Protein AF-A0A4P0YGJ5-F1 (afdb_monomer_lite)

pLDDT: mean 91.71, std 7.84, range [53.47, 97.94]

Sequence (73 aa):
MNNILAAIDAANNGYSYFPFSLERFCTHGITDQDRLDTLSTQEMKVFRYILSGVDYTTIGSKMNISNKTVSNL

Secondary structure (DSSP, 8-state):
--HHHHHHHHHHTT-------THHHH--S--HHHHHHTS-HHHHHHHHHHHTT--HHHHHHHHTS-HHHHHT-

Radius of gyration: 17.05 Å; chains: 1; bounding box: 33×36×37 Å

Foldseek 3Di:
DCQVVVQVVCVVVVHHRDDDDPCVVPDDDCDVVNVLVPDDPLRNQLVVCVVVVHDLVVSCVVVVHDSVVSVVD

InterPro domains:
  IPR000792 Transcription regulator LuxR, C-terminal [PF00196] (37-71)
  IPR000792 Transcription regulator LuxR, C-terminal [PS50043] (32-73)
  IPR016032 Signal transduction response regulator, C-terminal effector [SSF46894] (28-72)
  IPR036388 Winged helix-like DNA-binding domain superfamily [G3DSA:1.10.10.10] (6-73)

Structure (mmCIF, N/CA/C/O backbone):
data_AF-A0A4P0YGJ5-F1
#
_entry.id   AF-A0A4P0YGJ5-F1
#
loop_
_atom_site.group_PDB
_atom_site.id
_atom_site.type_symbol
_atom_site.label_atom_id
_atom_site.label_alt_id
_atom_site.label_comp_id
_atom_site.label_asym_id
_atom_site.label_entity_id
_atom_site.label_seq_id
_atom_site.pdbx_PDB_ins_code
_atom_site.Cartn_x
_atom_site.Cartn_y
_atom_site.Cartn_z
_atom_site.occupancy
_atom_site.B_iso_or_equiv
_atom_site.auth_seq_id
_atom_site.auth_comp_id
_atom_site.auth_asym_id
_atom_site.auth_atom_id
_atom_site.pdbx_PDB_model_num
ATOM 1 N N . MET A 1 1 ? -5.273 -10.757 -18.080 1.00 53.47 1 MET A N 1
ATOM 2 C CA . MET A 1 1 ? -5.113 -11.851 -17.093 1.00 53.47 1 MET A CA 1
ATOM 3 C C . MET A 1 1 ? -3.749 -12.557 -17.216 1.00 53.47 1 MET A C 1
ATOM 5 O O . MET A 1 1 ? -3.661 -13.726 -16.891 1.00 53.47 1 MET A O 1
ATOM 9 N N . ASN A 1 2 ? -2.679 -11.847 -17.624 1.00 79.81 2 ASN A N 1
ATOM 10 C CA . ASN A 1 2 ? -1.315 -12.396 -17.779 1.00 79.81 2 ASN A CA 1
ATOM 11 C C . ASN A 1 2 ? -0.272 -11.725 -16.865 1.00 79.81 2 ASN A C 1
ATOM 13 O O . ASN A 1 2 ? 0.862 -12.180 -16.791 1.00 79.81 2 ASN A O 1
ATOM 17 N N . ASN A 1 3 ? -0.646 -10.663 -16.145 1.00 91.44 3 ASN A N 1
ATOM 18 C CA . ASN A 1 3 ? 0.315 -9.851 -15.394 1.00 91.44 3 ASN A CA 1
ATOM 19 C C . ASN A 1 3 ? 0.843 -10.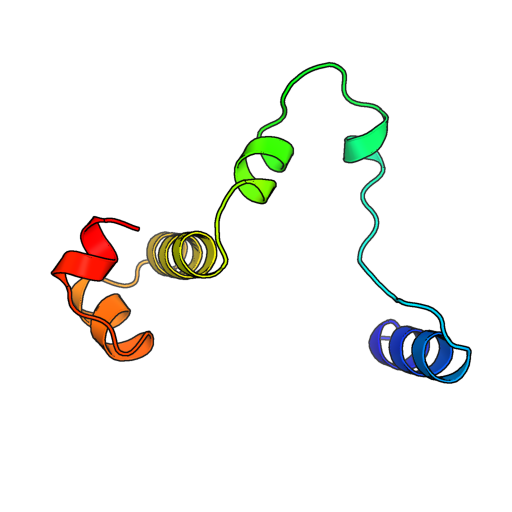576 -14.148 1.00 91.44 3 ASN A C 1
ATOM 21 O O . ASN A 1 3 ? 1.990 -10.377 -13.781 1.00 91.44 3 ASN A O 1
ATOM 25 N N . ILE A 1 4 ? 0.033 -11.443 -13.523 1.00 94.69 4 ILE A N 1
ATOM 26 C CA . ILE A 1 4 ? 0.475 -12.239 -12.366 1.00 94.69 4 ILE A CA 1
ATOM 27 C C . ILE A 1 4 ? 1.495 -13.296 -12.807 1.00 94.69 4 ILE A C 1
ATOM 29 O O . ILE A 1 4 ? 2.529 -13.437 -12.168 1.00 94.69 4 ILE A O 1
ATOM 33 N N . LEU A 1 5 ? 1.248 -13.991 -13.925 1.00 95.50 5 LEU A N 1
ATOM 34 C CA . LEU A 1 5 ? 2.201 -14.963 -14.473 1.00 95.50 5 LEU A CA 1
ATOM 35 C C . LEU A 1 5 ? 3.502 -14.283 -14.921 1.00 95.50 5 LEU A C 1
ATOM 37 O O . LEU A 1 5 ? 4.578 -14.767 -14.592 1.00 95.50 5 LEU A O 1
ATOM 41 N N . ALA A 1 6 ? 3.408 -13.129 -15.588 1.00 95.25 6 ALA A N 1
ATOM 42 C CA . ALA A 1 6 ? 4.576 -12.332 -15.962 1.00 95.25 6 ALA A CA 1
ATOM 43 C C . ALA A 1 6 ? 5.356 -11.819 -14.738 1.00 95.25 6 ALA A C 1
ATOM 45 O O . ALA A 1 6 ? 6.581 -11.791 -14.762 1.00 95.25 6 ALA A O 1
ATOM 46 N N . ALA A 1 7 ? 4.666 -11.450 -13.655 1.00 96.44 7 ALA A N 1
ATOM 47 C CA . ALA A 1 7 ? 5.311 -11.047 -12.410 1.00 96.44 7 ALA A CA 1
ATOM 48 C C . ALA A 1 7 ? 6.046 -12.209 -11.729 1.00 96.44 7 ALA A C 1
ATOM 50 O O . ALA A 1 7 ? 7.141 -12.008 -11.211 1.00 96.44 7 ALA A O 1
ATOM 51 N N . ILE A 1 8 ? 5.471 -13.416 -11.757 1.00 96.06 8 ILE A N 1
ATOM 52 C CA . ILE A 1 8 ? 6.122 -14.632 -11.247 1.00 96.06 8 ILE A CA 1
ATOM 53 C C . ILE A 1 8 ? 7.370 -14.953 -12.073 1.00 96.06 8 ILE A C 1
ATOM 55 O O . ILE A 1 8 ? 8.424 -15.212 -11.501 1.00 96.06 8 ILE A O 1
ATOM 59 N N . ASP A 1 9 ? 7.269 -14.911 -13.401 1.00 96.94 9 ASP A N 1
ATOM 60 C CA . ASP A 1 9 ? 8.408 -15.175 -14.282 1.00 96.94 9 ASP A CA 1
ATOM 61 C C . ASP A 1 9 ? 9.524 -14.136 -14.094 1.00 96.94 9 ASP A C 1
ATOM 63 O O . ASP A 1 9 ? 10.681 -14.501 -13.896 1.00 96.94 9 ASP A O 1
ATOM 67 N N . ALA A 1 10 ? 9.180 -12.846 -14.032 1.00 97.44 10 ALA A N 1
ATOM 68 C CA . ALA A 1 10 ? 10.136 -11.789 -13.709 1.00 97.44 10 ALA A CA 1
ATOM 69 C C . ALA A 1 10 ? 10.841 -12.065 -12.371 1.00 97.44 10 ALA A C 1
ATOM 71 O O . ALA A 1 10 ? 12.070 -12.057 -12.325 1.00 97.44 10 ALA A O 1
ATOM 72 N N . ALA A 1 11 ? 10.084 -12.398 -11.319 1.00 97.38 11 ALA A N 1
ATOM 73 C CA . ALA A 1 11 ? 10.632 -12.700 -9.997 1.00 97.38 11 ALA A CA 1
ATOM 74 C C . ALA A 1 11 ? 11.565 -13.921 -10.005 1.00 97.38 11 ALA A C 1
ATOM 76 O O . ALA A 1 11 ? 12.641 -13.868 -9.411 1.00 97.38 11 ALA A O 1
ATOM 77 N N . ASN A 1 12 ? 11.202 -14.991 -10.719 1.00 97.94 12 ASN A N 1
ATOM 78 C CA . ASN A 1 12 ? 12.041 -16.186 -10.868 1.00 97.94 12 ASN A CA 1
ATOM 79 C C . ASN A 1 12 ? 13.371 -15.885 -11.572 1.00 97.94 12 ASN A C 1
ATOM 81 O O . ASN A 1 12 ? 14.383 -16.513 -11.270 1.00 97.94 12 ASN A O 1
ATOM 85 N N . ASN A 1 13 ? 13.377 -14.910 -12.480 1.00 97.81 13 ASN A N 1
ATOM 86 C CA . ASN A 1 13 ? 14.573 -14.452 -13.183 1.00 97.81 13 ASN A CA 1
ATOM 87 C C . ASN A 1 13 ? 15.321 -13.325 -12.436 1.00 97.81 13 ASN A C 1
ATOM 89 O O . ASN A 1 13 ? 16.270 -12.761 -12.976 1.00 97.81 13 ASN A O 1
ATOM 93 N N . GLY A 1 14 ? 14.923 -12.988 -11.202 1.00 97.31 14 GLY A N 1
ATOM 94 C CA . GLY A 1 14 ? 15.578 -11.964 -10.378 1.00 97.31 14 GLY A CA 1
ATOM 95 C C . GLY A 1 14 ? 15.167 -10.520 -10.689 1.00 97.31 14 GLY A C 1
ATOM 96 O O . GLY A 1 14 ? 15.833 -9.586 -10.242 1.00 97.31 14 GLY A O 1
ATOM 97 N N . TYR A 1 15 ? 14.079 -10.321 -11.432 1.00 97.94 15 TYR A N 1
ATOM 98 C CA . TYR A 1 15 ? 13.521 -9.015 -11.780 1.00 97.94 15 TYR A CA 1
ATOM 99 C C . TYR A 1 15 ? 12.234 -8.714 -11.008 1.00 97.94 15 TYR A C 1
ATOM 101 O O . TYR A 1 15 ? 11.531 -9.601 -10.529 1.00 97.94 15 TYR A O 1
ATOM 109 N N . SER A 1 16 ? 11.884 -7.431 -10.941 1.00 95.62 16 SER A N 1
ATOM 110 C CA . SER A 1 16 ? 10.627 -6.970 -10.355 1.00 95.62 16 SER A CA 1
ATOM 111 C C . SER A 1 16 ? 9.625 -6.580 -11.434 1.00 95.62 16 SER A C 1
ATOM 113 O O . SER A 1 16 ? 9.997 -6.039 -12.474 1.00 95.62 16 SER A O 1
ATOM 115 N N . TYR A 1 17 ? 8.340 -6.788 -11.155 1.00 95.94 17 TYR A N 1
ATOM 116 C CA . TYR A 1 17 ? 7.248 -6.407 -12.044 1.00 95.94 17 TYR A CA 1
ATOM 117 C C . TY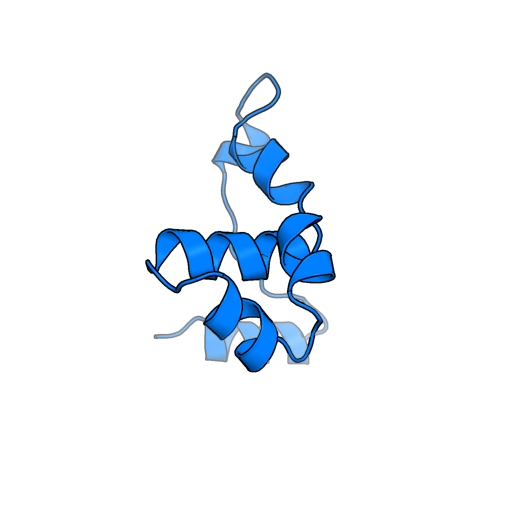R A 1 17 ? 6.340 -5.391 -11.351 1.00 95.94 17 TYR A C 1
ATOM 119 O O . TYR A 1 17 ? 5.671 -5.713 -10.370 1.00 95.94 17 TYR A O 1
ATOM 127 N N . PHE A 1 18 ? 6.299 -4.167 -11.876 1.00 93.50 18 PHE A N 1
ATOM 128 C CA . PHE A 1 18 ? 5.461 -3.084 -11.367 1.00 93.50 18 PHE A CA 1
ATOM 129 C C . PHE A 1 18 ? 4.736 -2.375 -12.517 1.00 93.50 18 PHE A C 1
ATOM 131 O O . PHE A 1 18 ? 5.247 -2.354 -13.639 1.00 93.50 18 PHE A O 1
ATOM 138 N N . PRO A 1 19 ? 3.553 -1.784 -12.267 1.00 90.25 19 PRO A N 1
ATOM 139 C CA . PRO A 1 19 ? 2.879 -0.950 -13.254 1.00 90.25 19 PRO A CA 1
ATOM 140 C C . PRO A 1 19 ? 3.772 0.210 -13.703 1.00 90.25 19 PRO A C 1
ATOM 142 O O . PRO A 1 19 ? 4.354 0.911 -12.877 1.00 90.25 19 PRO A O 1
ATOM 145 N N . PHE A 1 20 ? 3.843 0.429 -15.014 1.00 88.44 20 PHE A N 1
ATOM 146 C CA . PHE A 1 20 ? 4.561 1.552 -15.605 1.00 88.44 20 PHE A CA 1
ATOM 147 C C . PHE A 1 20 ? 3.573 2.641 -16.029 1.00 88.44 20 PHE A C 1
ATOM 149 O O . PHE A 1 20 ? 2.574 2.347 -16.684 1.00 88.44 20 PHE A O 1
ATOM 156 N N . SER A 1 21 ? 3.869 3.895 -15.684 1.00 84.38 21 SER A N 1
ATOM 157 C CA . SER A 1 21 ? 3.155 5.065 -16.199 1.00 84.38 21 SER A CA 1
ATOM 158 C C . SER A 1 21 ? 4.150 5.999 -16.875 1.00 84.38 21 SER A C 1
ATOM 160 O O . SER A 1 21 ? 5.048 6.524 -16.217 1.00 84.38 21 SER A O 1
ATOM 162 N N . LEU A 1 22 ? 3.990 6.193 -18.187 1.00 83.75 22 LEU A N 1
ATOM 163 C CA . LEU A 1 22 ? 4.847 7.074 -18.984 1.00 83.75 22 LEU A CA 1
ATOM 164 C C . LEU A 1 22 ? 4.718 8.540 -18.550 1.00 83.75 22 LEU A C 1
ATOM 166 O O . LEU A 1 22 ? 5.693 9.284 -18.598 1.00 83.75 22 LEU A O 1
ATOM 170 N N . GLU A 1 23 ? 3.533 8.936 -18.082 1.00 80.62 23 GLU A N 1
ATOM 171 C CA . GLU A 1 23 ? 3.232 10.305 -17.653 1.00 80.62 23 GLU A CA 1
ATOM 172 C C . GLU A 1 23 ? 4.204 10.782 -16.568 1.00 80.62 23 GLU A C 1
ATOM 174 O O . GLU A 1 23 ? 4.666 11.915 -16.639 1.00 80.62 23 GLU A O 1
ATOM 179 N N . ARG A 1 24 ? 4.640 9.885 -15.669 1.00 76.81 24 ARG A N 1
ATOM 180 C CA . ARG A 1 24 ? 5.630 10.178 -14.615 1.00 76.81 24 ARG A CA 1
ATOM 181 C C . ARG A 1 24 ? 6.976 10.690 -15.135 1.00 76.81 24 ARG A C 1
ATOM 183 O O . ARG A 1 24 ? 7.707 11.327 -14.390 1.00 76.81 24 ARG A O 1
ATOM 190 N N . PHE A 1 25 ? 7.333 10.381 -16.380 1.00 80.25 25 PHE A N 1
ATOM 191 C CA . PHE A 1 25 ? 8.638 10.730 -16.949 1.00 80.25 25 PHE A CA 1
ATOM 192 C C . PHE A 1 25 ? 8.577 11.922 -17.907 1.00 80.25 25 PHE A C 1
ATOM 194 O O . PHE A 1 25 ? 9.609 12.520 -18.202 1.00 80.25 25 PHE A O 1
ATOM 201 N N . CYS A 1 26 ? 7.390 12.260 -18.416 1.00 80.88 26 CYS A N 1
ATOM 202 C CA . CYS A 1 26 ? 7.220 13.279 -19.453 1.00 80.88 26 CYS A CA 1
ATOM 203 C C . CYS A 1 26 ? 6.597 14.585 -18.933 1.00 80.88 26 CYS A C 1
ATOM 205 O O . CYS A 1 26 ? 6.612 15.596 -19.642 1.00 80.88 26 CYS A O 1
ATOM 207 N N . THR A 1 27 ? 6.053 14.597 -17.715 1.00 74.12 27 THR A N 1
ATOM 208 C CA . THR A 1 27 ? 5.466 15.798 -17.109 1.00 74.12 27 THR A CA 1
ATOM 209 C C . THR A 1 27 ? 6.531 16.716 -16.517 1.00 74.12 27 THR A C 1
ATOM 211 O O . THR A 1 27 ? 7.437 16.275 -15.817 1.00 74.12 27 THR A O 1
ATOM 214 N N . HIS A 1 28 ? 6.397 18.017 -16.771 1.00 72.25 28 HIS A N 1
ATOM 215 C CA . HIS A 1 28 ? 7.246 19.045 -16.174 1.00 72.25 28 HIS A CA 1
ATOM 216 C C . HIS A 1 28 ? 6.511 19.678 -14.981 1.00 72.25 28 HIS A C 1
ATOM 218 O O . HIS A 1 28 ? 5.470 20.305 -15.170 1.00 72.25 28 HIS A O 1
ATOM 224 N N . GLY A 1 29 ? 7.058 19.533 -13.769 1.00 77.19 29 GLY A N 1
ATOM 225 C CA . GLY A 1 29 ? 6.486 20.064 -12.521 1.00 77.19 29 GLY A CA 1
ATOM 226 C C . GLY A 1 29 ? 5.897 18.987 -11.601 1.00 77.19 29 GLY A C 1
ATOM 227 O O . GLY A 1 29 ? 5.797 17.830 -11.990 1.00 77.19 29 GLY A O 1
ATOM 228 N N . ILE A 1 30 ? 5.531 19.378 -10.371 1.00 80.94 30 ILE A N 1
ATOM 229 C CA . ILE A 1 30 ? 4.907 18.478 -9.385 1.00 80.94 30 ILE A CA 1
ATOM 230 C C . ILE A 1 30 ? 3.475 18.176 -9.830 1.00 80.94 30 ILE A C 1
ATOM 232 O O . ILE A 1 30 ? 2.632 19.075 -9.883 1.00 80.94 30 ILE A O 1
ATOM 236 N N . THR A 1 31 ? 3.205 16.913 -10.122 1.00 85.25 31 THR A N 1
ATOM 237 C CA . THR A 1 31 ? 1.886 16.397 -10.490 1.00 85.25 31 THR A CA 1
ATOM 238 C C . THR A 1 31 ? 1.098 15.946 -9.258 1.00 85.25 31 THR A C 1
ATOM 240 O O . THR A 1 31 ? 1.649 15.741 -8.174 1.00 85.25 31 THR A O 1
ATOM 243 N N . ASP A 1 32 ? -0.213 15.739 -9.406 1.00 85.62 32 ASP A N 1
ATOM 244 C CA . ASP A 1 32 ? -1.011 15.112 -8.343 1.00 85.62 32 ASP A CA 1
ATOM 245 C C . ASP A 1 32 ? -0.567 13.669 -8.072 1.00 85.62 32 ASP A C 1
ATOM 247 O O . ASP A 1 32 ? -0.659 13.198 -6.941 1.00 85.62 32 ASP A O 1
ATOM 251 N N . GLN A 1 33 ? -0.006 12.990 -9.076 1.00 84.06 33 GLN A N 1
ATOM 252 C CA . GLN A 1 33 ? 0.588 11.671 -8.891 1.00 84.06 33 GLN A CA 1
ATOM 253 C C . GLN A 1 33 ? 1.818 11.727 -7.977 1.00 84.06 33 GLN A C 1
ATOM 255 O O . GLN A 1 33 ? 1.944 10.875 -7.099 1.00 84.06 33 GLN A O 1
ATOM 260 N N . ASP A 1 34 ? 2.668 12.745 -8.124 1.00 87.75 34 ASP A N 1
ATOM 261 C CA . ASP A 1 34 ? 3.827 12.937 -7.244 1.00 87.75 34 ASP A CA 1
ATOM 262 C C . ASP A 1 34 ? 3.384 13.194 -5.801 1.00 87.75 34 ASP A C 1
ATOM 264 O O . ASP A 1 34 ? 3.988 12.683 -4.863 1.00 87.75 34 ASP A O 1
ATOM 268 N N . ARG A 1 35 ? 2.283 13.929 -5.600 1.00 90.06 35 ARG A N 1
ATOM 269 C CA . ARG A 1 35 ? 1.696 14.124 -4.264 1.00 90.06 35 ARG A CA 1
ATOM 270 C C . ARG A 1 35 ? 1.204 12.810 -3.668 1.00 90.06 35 ARG A C 1
ATOM 272 O O . ARG A 1 35 ? 1.491 12.534 -2.505 1.00 90.06 35 ARG A O 1
ATOM 279 N N . LEU A 1 36 ? 0.507 11.988 -4.452 1.00 91.19 36 LEU A N 1
ATOM 280 C CA . LEU A 1 36 ? 0.048 10.670 -4.003 1.00 91.19 36 LEU A CA 1
ATOM 281 C C . LEU A 1 36 ? 1.212 9.756 -3.604 1.00 91.19 36 LEU A C 1
ATOM 283 O O . LEU A 1 36 ? 1.074 8.990 -2.653 1.00 91.19 36 LEU A O 1
ATOM 287 N N . ASP A 1 37 ? 2.359 9.861 -4.273 1.00 89.56 37 ASP A N 1
ATOM 288 C CA . ASP A 1 37 ? 3.547 9.064 -3.948 1.00 89.56 37 ASP A CA 1
ATOM 289 C C . ASP A 1 37 ? 4.222 9.477 -2.633 1.00 89.56 37 ASP A C 1
ATOM 291 O O . ASP A 1 37 ? 4.969 8.687 -2.056 1.00 89.56 37 ASP A O 1
ATOM 295 N N . THR A 1 38 ? 3.961 10.691 -2.136 1.00 93.75 38 THR A N 1
ATOM 296 C CA . THR A 1 38 ? 4.477 11.134 -0.828 1.00 93.75 38 THR A CA 1
ATOM 297 C C . THR A 1 38 ? 3.689 10.576 0.354 1.00 93.75 38 THR A C 1
ATOM 299 O O . THR A 1 38 ? 4.181 10.623 1.481 1.00 93.75 38 THR A O 1
ATOM 302 N N . LEU A 1 39 ? 2.492 10.030 0.113 1.00 96.56 39 LEU A N 1
ATOM 303 C CA . LEU A 1 39 ? 1.668 9.446 1.164 1.00 96.56 39 LEU A CA 1
ATOM 304 C C . LEU A 1 39 ? 2.334 8.190 1.728 1.00 96.56 39 LEU A C 1
ATOM 306 O O . LEU A 1 39 ? 2.718 7.265 1.008 1.00 96.56 39 LEU A O 1
ATOM 310 N N . SER A 1 40 ? 2.391 8.104 3.050 1.00 96.56 40 SER A N 1
ATOM 311 C CA . SER A 1 40 ? 2.722 6.866 3.737 1.00 96.56 40 SER A CA 1
ATOM 312 C C . SER A 1 40 ? 1.692 5.778 3.425 1.00 96.56 40 SER A C 1
ATOM 314 O O . SER A 1 40 ? 0.548 6.016 3.025 1.00 96.56 40 SER A O 1
ATOM 316 N N . THR A 1 41 ? 2.068 4.527 3.695 1.00 95.31 41 THR A N 1
ATOM 317 C CA . THR A 1 41 ? 1.158 3.385 3.519 1.00 95.31 41 THR A CA 1
ATOM 318 C C . THR A 1 41 ? -0.125 3.523 4.346 1.00 95.31 41 THR A C 1
ATOM 320 O O . THR A 1 41 ? -1.158 2.977 3.960 1.00 95.31 41 THR A O 1
ATOM 323 N N . GLN A 1 42 ? -0.074 4.211 5.492 1.00 95.94 42 GLN A N 1
ATOM 324 C CA . GLN A 1 42 ? -1.238 4.382 6.362 1.00 95.94 42 GLN A CA 1
ATOM 325 C C . GLN A 1 42 ? -2.158 5.490 5.846 1.00 95.94 42 GLN A C 1
ATOM 327 O O . GLN A 1 42 ? -3.353 5.239 5.708 1.00 95.94 42 GLN A O 1
ATOM 332 N N . GLU A 1 43 ? -1.602 6.642 5.467 1.00 96.81 43 GLU A N 1
ATOM 333 C CA . GLU A 1 43 ? -2.350 7.753 4.855 1.00 96.81 43 GLU A CA 1
ATOM 334 C C . GLU A 1 43 ? -3.058 7.278 3.576 1.00 96.81 43 GLU A C 1
ATOM 336 O O . GLU A 1 43 ? -4.265 7.452 3.423 1.00 96.81 43 GLU A O 1
ATOM 341 N N . MET A 1 44 ? -2.366 6.528 2.707 1.00 96.88 44 MET A N 1
ATOM 342 C CA . MET A 1 44 ? -2.976 5.981 1.487 1.00 96.88 44 MET A CA 1
ATOM 343 C C . MET A 1 44 ? -4.114 4.984 1.778 1.00 96.88 44 MET A C 1
ATOM 345 O O . MET A 1 44 ? -5.095 4.908 1.033 1.00 96.88 44 MET A O 1
ATOM 349 N N . LYS A 1 45 ? -4.030 4.204 2.864 1.00 95.94 45 LYS A N 1
ATOM 350 C CA . LYS A 1 45 ? -5.117 3.296 3.278 1.00 95.94 45 LYS A CA 1
ATOM 351 C C . LYS A 1 45 ? -6.332 4.069 3.786 1.00 95.94 45 LYS A C 1
ATOM 353 O O . LYS A 1 45 ? -7.444 3.763 3.354 1.00 95.94 45 LYS A O 1
ATOM 358 N N . VAL A 1 46 ? -6.126 5.051 4.666 1.00 97.00 46 VAL A N 1
ATOM 359 C CA . VAL A 1 46 ? -7.196 5.918 5.189 1.00 97.00 46 VAL A CA 1
ATOM 360 C C . VAL A 1 46 ? -7.869 6.667 4.041 1.00 97.00 46 VAL A C 1
ATOM 362 O O . VAL A 1 46 ? -9.090 6.600 3.904 1.00 97.00 46 VAL A O 1
ATOM 365 N N . PHE A 1 47 ? -7.081 7.258 3.142 1.00 96.25 4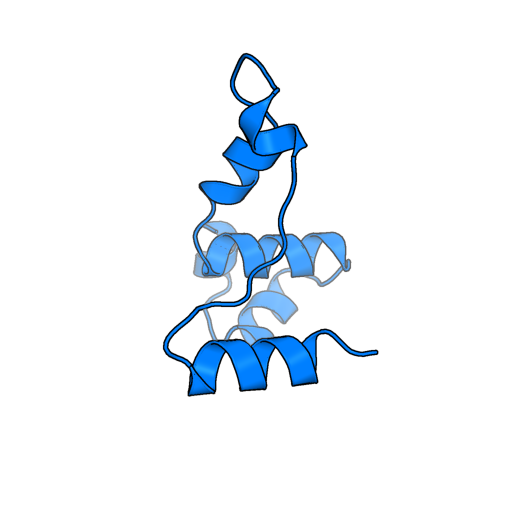7 PHE A N 1
ATOM 366 C CA . PHE A 1 47 ? -7.568 7.950 1.951 1.00 96.25 47 PHE A CA 1
ATOM 367 C C . PHE A 1 47 ? -8.484 7.064 1.094 1.00 96.25 47 PHE A C 1
ATOM 369 O O . PHE A 1 47 ? -9.599 7.460 0.753 1.00 96.25 47 PHE A O 1
ATOM 376 N N . ARG A 1 48 ? -8.087 5.814 0.814 1.00 96.44 48 ARG A N 1
ATOM 377 C CA . ARG A 1 48 ? -8.928 4.863 0.060 1.00 96.44 48 ARG A CA 1
ATOM 378 C C . ARG A 1 48 ? -10.238 4.518 0.768 1.00 96.44 48 ARG A C 1
ATOM 380 O O . ARG A 1 48 ? -11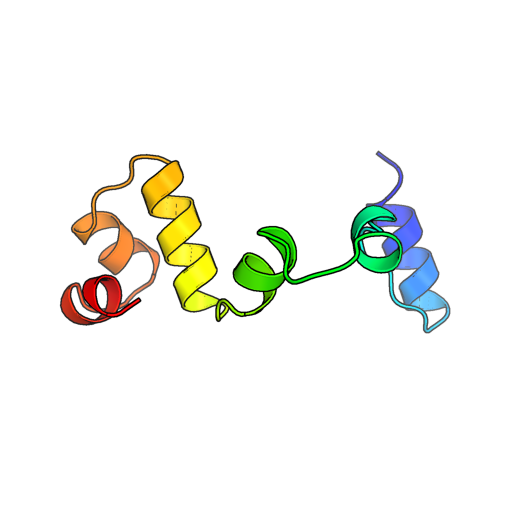.253 4.332 0.094 1.00 96.44 48 ARG A O 1
ATOM 387 N N . TYR A 1 49 ? -10.240 4.418 2.096 1.00 97.25 49 TYR A N 1
ATOM 388 C CA . TYR A 1 49 ? -11.470 4.189 2.852 1.00 97.25 49 TYR A CA 1
ATOM 389 C C . TYR A 1 49 ? -12.416 5.390 2.800 1.00 97.25 49 TYR A C 1
ATOM 391 O O . TYR A 1 49 ? -13.613 5.189 2.588 1.00 97.25 49 TYR A O 1
ATOM 399 N N . ILE A 1 50 ? -11.882 6.610 2.916 1.00 95.94 50 ILE A N 1
ATOM 400 C CA . ILE A 1 50 ? -12.655 7.853 2.779 1.00 95.94 50 ILE A CA 1
ATOM 401 C C . ILE A 1 50 ? -13.311 7.913 1.395 1.00 95.94 50 ILE A C 1
ATOM 403 O O . ILE A 1 50 ? -14.521 8.103 1.300 1.00 95.94 50 ILE A O 1
ATOM 407 N N . LEU A 1 51 ? -12.548 7.660 0.323 1.00 96.19 51 LEU A N 1
ATOM 408 C CA . LEU A 1 51 ? -13.081 7.622 -1.047 1.00 96.19 51 LEU A CA 1
ATOM 409 C C . LEU A 1 51 ? -14.142 6.530 -1.258 1.00 96.19 51 LEU A C 1
ATOM 411 O O . LEU A 1 51 ? -14.986 6.652 -2.140 1.00 96.19 51 LEU A O 1
ATOM 415 N N . SER A 1 52 ? -14.114 5.471 -0.447 1.00 96.56 52 SER A N 1
ATOM 416 C CA . SER A 1 52 ? -15.109 4.391 -0.468 1.00 96.56 52 SER A CA 1
ATOM 417 C C . SER A 1 52 ? -16.334 4.682 0.413 1.00 96.56 52 SER A C 1
ATOM 419 O O . SER A 1 52 ? -17.184 3.808 0.571 1.00 96.56 52 SER A O 1
ATOM 421 N N . GLY A 1 53 ? -16.421 5.873 1.018 1.00 95.81 53 GLY A N 1
ATOM 422 C CA . GLY A 1 53 ? -17.534 6.285 1.876 1.00 95.81 53 GLY A CA 1
ATOM 423 C C . GLY A 1 53 ? -17.566 5.608 3.249 1.00 95.81 53 GLY A C 1
ATOM 424 O O . GLY A 1 53 ? -18.622 5.550 3.874 1.00 95.81 53 GLY A O 1
ATOM 425 N N . VAL A 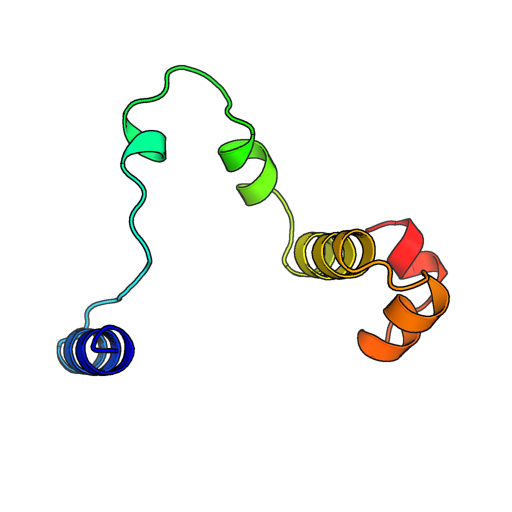1 54 ? -16.441 5.060 3.719 1.00 96.75 54 VAL A N 1
ATOM 426 C CA . VAL A 1 54 ? -16.358 4.418 5.040 1.00 96.75 54 VAL A CA 1
ATOM 427 C C . VAL A 1 54 ? -16.197 5.489 6.116 1.00 96.75 54 VAL A C 1
ATOM 429 O O . VAL A 1 54 ? -15.327 6.352 6.009 1.00 96.75 54 VAL A O 1
ATOM 432 N N . ASP A 1 55 ? -17.013 5.431 7.168 1.00 94.62 55 ASP A N 1
ATOM 433 C CA . ASP A 1 55 ? -16.932 6.385 8.272 1.00 94.62 55 ASP A CA 1
ATOM 434 C C . ASP A 1 55 ? -15.648 6.204 9.101 1.00 94.62 55 ASP A C 1
ATOM 436 O O . ASP A 1 55 ? -15.089 5.109 9.212 1.00 94.62 55 ASP A O 1
ATOM 440 N N . TYR A 1 56 ? -15.196 7.290 9.728 1.00 91.31 56 TYR A N 1
ATOM 441 C CA . TYR A 1 56 ? -13.907 7.329 10.421 1.00 91.31 56 TYR A CA 1
ATOM 442 C C . TYR A 1 56 ? -13.787 6.323 11.580 1.00 91.31 56 TYR A C 1
ATOM 444 O O . TYR A 1 56 ? -12.683 5.847 11.855 1.00 91.31 56 TYR A O 1
ATOM 452 N N . THR A 1 57 ? -14.892 5.966 12.246 1.00 94.19 57 THR A N 1
ATOM 453 C CA . THR A 1 57 ? -14.862 4.990 13.346 1.00 94.19 57 THR A CA 1
ATOM 454 C C . THR A 1 57 ? -14.645 3.580 12.814 1.00 94.19 57 THR A C 1
ATOM 456 O O . THR A 1 57 ? -13.793 2.845 13.319 1.00 94.19 57 THR A O 1
ATOM 459 N N . THR A 1 58 ? -15.318 3.240 11.713 1.00 96.94 58 THR A N 1
ATOM 460 C CA . THR A 1 58 ? -15.127 1.971 11.008 1.00 96.94 58 THR A CA 1
ATOM 461 C C . THR A 1 58 ? -13.715 1.85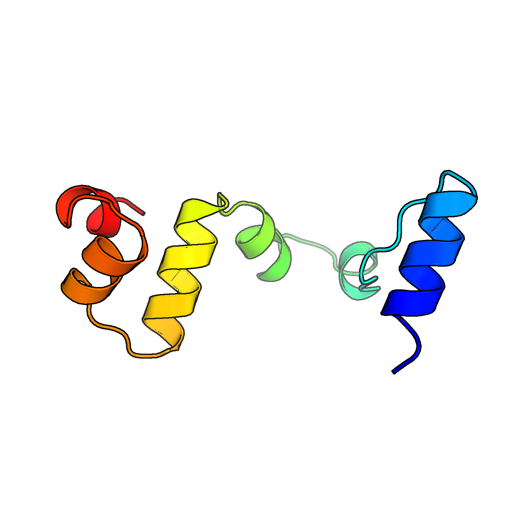1 10.435 1.00 96.94 58 THR A C 1
ATOM 463 O O . THR A 1 58 ? -13.146 0.756 10.450 1.00 96.94 58 THR A O 1
ATOM 466 N N . ILE A 1 59 ? -13.107 2.948 9.966 1.00 97.19 59 ILE A N 1
ATOM 467 C CA . ILE A 1 59 ? -11.700 2.955 9.522 1.00 97.19 59 ILE A CA 1
ATOM 468 C C . ILE A 1 59 ? -10.772 2.550 10.670 1.00 97.19 59 ILE A C 1
ATOM 470 O O . ILE A 1 59 ? -9.944 1.655 10.489 1.00 97.19 59 ILE A O 1
ATOM 474 N N . GLY A 1 60 ? -10.944 3.151 11.852 1.00 96.75 60 GLY A N 1
ATOM 475 C CA . GLY A 1 60 ? -10.157 2.826 13.044 1.00 96.75 60 GLY A CA 1
ATOM 476 C C . GLY A 1 60 ? -10.242 1.343 13.400 1.00 96.75 60 GLY A C 1
ATOM 477 O O . GLY A 1 60 ? -9.216 0.679 13.561 1.00 96.75 60 GLY A O 1
ATOM 478 N N . SER A 1 61 ? -11.456 0.785 13.404 1.00 97.00 61 SER A N 1
ATOM 479 C CA . SER A 1 61 ? -11.671 -0.647 13.640 1.00 97.00 61 SER A CA 1
ATOM 480 C C . SER A 1 61 ? -11.032 -1.535 12.566 1.00 97.00 61 SER A C 1
ATOM 482 O O . SER A 1 61 ? -10.362 -2.507 12.906 1.00 97.00 61 SER A O 1
ATOM 484 N N . LYS A 1 62 ? -11.180 -1.208 11.273 1.00 96.31 62 LYS A N 1
ATOM 485 C CA . LYS A 1 62 ? -10.609 -2.002 10.165 1.00 96.31 62 LYS A CA 1
ATOM 486 C C . LYS A 1 62 ? -9.085 -1.969 10.122 1.00 96.31 62 LYS A C 1
ATOM 488 O O . LYS A 1 62 ? -8.465 -2.941 9.696 1.00 96.31 62 LYS A O 1
ATOM 493 N N . MET A 1 63 ? -8.484 -0.851 10.514 1.00 96.12 63 MET A N 1
ATOM 494 C CA . MET A 1 63 ? -7.031 -0.671 10.538 1.00 96.12 63 MET A CA 1
ATOM 495 C C . MET A 1 63 ? -6.401 -1.050 11.883 1.00 96.12 63 MET A C 1
ATOM 497 O O . MET A 1 63 ? -5.177 -1.049 11.984 1.00 96.12 63 MET A O 1
ATOM 501 N N . ASN A 1 64 ? -7.213 -1.405 12.886 1.00 96.25 64 ASN A N 1
ATOM 502 C CA . ASN A 1 64 ? -6.788 -1.691 14.256 1.00 96.25 64 ASN A CA 1
ATOM 503 C C . ASN A 1 64 ? -5.960 -0.544 14.875 1.00 96.25 64 ASN A C 1
ATOM 505 O O . ASN A 1 64 ? -4.894 -0.758 15.452 1.00 96.25 64 ASN A O 1
ATOM 509 N N . ILE A 1 65 ? -6.449 0.690 14.718 1.00 96.00 65 ILE A N 1
ATOM 510 C CA . ILE A 1 65 ? -5.846 1.922 15.248 1.00 96.00 65 ILE A CA 1
ATOM 511 C C . ILE A 1 65 ? -6.902 2.786 15.942 1.00 96.00 65 ILE A C 1
ATOM 513 O O . ILE A 1 65 ? -8.102 2.632 15.726 1.00 96.00 65 ILE A O 1
ATOM 517 N N . SER A 1 66 ? -6.461 3.724 16.782 1.00 96.25 66 SER A N 1
ATOM 518 C CA . SER A 1 66 ? -7.385 4.627 17.473 1.00 96.25 66 SER A CA 1
ATOM 519 C C . SER A 1 66 ? -8.030 5.630 16.510 1.00 96.25 66 SER A C 1
ATOM 521 O O . SER A 1 66 ? -7.394 6.068 15.552 1.00 96.25 66 SER A O 1
ATOM 523 N N . ASN A 1 67 ? -9.246 6.090 16.818 1.00 94.56 67 ASN A N 1
ATOM 524 C CA . ASN A 1 67 ? -9.902 7.155 16.047 1.00 94.56 67 ASN A CA 1
ATOM 525 C C . ASN A 1 67 ? -9.050 8.433 15.985 1.00 94.56 67 ASN A C 1
ATOM 527 O O . ASN A 1 67 ? -9.006 9.091 14.953 1.00 94.56 67 ASN A O 1
ATOM 531 N N . LYS A 1 68 ? -8.311 8.746 17.060 1.00 95.81 68 LYS A N 1
ATOM 532 C CA . LYS A 1 68 ? -7.355 9.862 17.076 1.00 95.81 68 LYS A CA 1
ATOM 533 C C . LYS A 1 68 ? -6.234 9.666 16.051 1.00 95.81 68 LYS A C 1
ATOM 535 O O . LYS A 1 68 ? -5.802 10.629 15.433 1.00 95.81 68 LYS A O 1
ATOM 540 N N . THR A 1 69 ? -5.761 8.433 15.878 1.00 95.44 69 THR A N 1
ATOM 541 C CA . THR A 1 69 ? -4.750 8.096 14.869 1.00 95.44 69 THR A CA 1
ATOM 542 C C . THR A 1 69 ? -5.312 8.274 13.465 1.00 95.44 69 THR A C 1
ATOM 544 O O . THR A 1 69 ? -4.635 8.872 12.646 1.00 95.44 69 THR A O 1
ATOM 547 N N . VAL A 1 70 ? -6.548 7.831 13.205 1.00 94.50 70 VAL A N 1
ATOM 548 C CA . VAL A 1 70 ? -7.218 8.040 11.907 1.00 94.50 70 VAL A CA 1
ATOM 549 C C . VAL A 1 70 ? -7.310 9.527 11.563 1.00 94.50 70 VAL A C 1
ATOM 551 O O . VAL A 1 70 ? -7.053 9.892 10.430 1.00 94.50 70 VAL A O 1
ATOM 554 N N . SER A 1 71 ? -7.635 10.389 12.531 1.00 92.81 71 SER A N 1
ATOM 555 C CA . SER A 1 71 ? -7.743 11.839 12.304 1.00 92.81 71 SER A CA 1
ATOM 556 C C . SER A 1 71 ? -6.413 12.550 12.033 1.00 92.81 71 SER A C 1
ATOM 558 O O . SER A 1 71 ? -6.431 13.680 11.559 1.00 92.81 71 SER A O 1
ATOM 560 N N . ASN A 1 72 ? -5.283 11.930 12.382 1.00 93.31 72 ASN A N 1
ATOM 561 C CA . ASN A 1 72 ? -3.947 12.477 12.135 1.00 93.31 72 ASN A CA 1
ATOM 562 C C . ASN A 1 72 ? -3.310 11.922 10.845 1.00 93.31 72 ASN A C 1
ATOM 564 O O . ASN A 1 72 ? -2.180 12.300 10.543 1.00 93.31 72 ASN A O 1
ATOM 568 N N . LEU A 1 73 ? -3.991 10.989 10.166 1.00 89.94 73 LEU A N 1
ATOM 569 C CA . LEU A 1 73 ? -3.593 10.354 8.904 1.00 89.94 73 LEU A CA 1
ATOM 570 C C . LEU A 1 73 ? -4.361 10.946 7.713 1.00 89.94 73 LEU A C 1
ATOM 572 O O . LEU A 1 73 ? -5.342 11.689 7.938 1.00 89.94 73 LEU A O 1
#

Organism: Klebsiella pneumoniae (NCBI:txid573)